Protein AF-G2XAQ5-F1 (afdb_monomer)

Organism: Verticillium dahliae (strain VdLs.17 / ATCC MYA-4575 / FGSC 10137) (NCBI:txid498257)

Secondary structure (DSSP, 8-state):
-----PPP------------SS--SSEEPTT--TTEEEEEE--TT--HHHHHHHHT--HHHHHHH-THHHHTSSS--PPTTEEEEEEETT---------------PPPPPP------------------------------------

Sequence (147 aa):
MRLLHLPLPSLLCVSLTKAYLVAPPGTPAPGATQRCSGWVQSSYALSCDIIVRVIGMTLPQFQEWNPATSMMGPGCNMINGLDYCIEVDFIQYTATMTTAQSTTSSPGTTTKASTTSTTTPGNGIATPTHGSKLQPLLLCK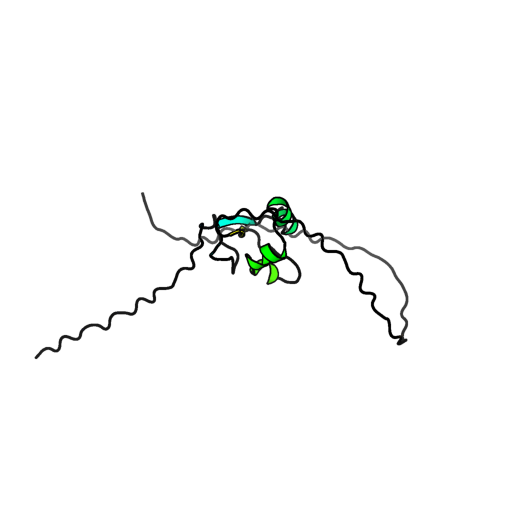GRRYLR

Foldseek 3Di:
DDDPPDPDPPPPPPDPDLAAPDDDPAAAAPPADSQFPDKDADDPVDDLVNLCVVLQHDSVVQCNRHVNLPPVDPDGHDDHGHIGGSDGPPDRDNDPPPPPDDDDDDDDDDDDDDDDDDDDDDDDDDDDDDDDDDDDDPDPDDDDDDD

Solvent-accessible surface area (backbone atoms only — not comparable to full-atom values): 10180 Å² total; per-residue (Å²): 135,85,81,82,77,76,76,75,80,76,80,73,80,78,74,80,74,88,62,45,75,38,80,61,98,61,50,62,38,61,70,41,45,48,55,20,49,35,73,46,71,37,41,98,89,60,47,63,70,55,49,26,63,76,65,29,50,52,67,69,60,43,38,67,30,22,44,47,24,52,71,81,46,91,67,75,48,85,59,73,66,25,26,39,44,77,28,46,80,80,51,86,59,78,55,78,83,74,78,78,77,83,78,86,78,80,80,86,84,82,90,81,86,89,84,91,83,89,81,91,82,91,83,88,83,82,87,82,84,79,84,78,72,88,74,83,82,84,76,82,84,77,89,80,91,89,132

Structure (mmCIF, N/CA/C/O backbone):
data_AF-G2XAQ5-F1
#
_entry.id   AF-G2XAQ5-F1
#
loop_
_atom_site.group_PDB
_atom_site.id
_atom_site.type_symbol
_atom_site.label_atom_id
_atom_site.label_alt_id
_atom_site.label_comp_id
_atom_site.label_asym_id
_atom_site.label_entity_id
_atom_site.label_seq_id
_atom_site.pdbx_PDB_ins_code
_atom_site.Cartn_x
_atom_site.Cartn_y
_atom_site.Cartn_z
_atom_site.occupancy
_atom_site.B_iso_or_equiv
_atom_site.auth_seq_id
_atom_site.auth_comp_id
_atom_site.auth_asym_id
_atom_site.auth_atom_id
_atom_site.pdbx_PDB_model_num
ATOM 1 N N . MET A 1 1 ? 31.305 -40.918 41.814 1.00 41.88 1 MET A N 1
ATOM 2 C CA . MET A 1 1 ? 30.183 -40.020 41.466 1.00 41.88 1 MET A CA 1
ATOM 3 C C . MET A 1 1 ? 30.409 -39.447 40.073 1.00 41.88 1 MET A C 1
ATOM 5 O O . MET A 1 1 ? 31.313 -38.641 39.909 1.00 41.88 1 MET A O 1
ATOM 9 N N . ARG A 1 2 ? 29.656 -39.892 39.058 1.00 49.59 2 ARG A N 1
ATOM 10 C CA . ARG A 1 2 ? 29.621 -39.219 37.749 1.00 49.59 2 ARG A CA 1
ATOM 11 C C . ARG A 1 2 ? 28.598 -38.091 37.843 1.00 49.59 2 ARG A C 1
ATOM 13 O O . ARG A 1 2 ? 27.417 -38.362 38.027 1.00 49.59 2 ARG A O 1
ATOM 20 N N . LEU A 1 3 ? 29.067 -36.850 37.774 1.00 49.31 3 LEU A N 1
ATOM 21 C CA . LEU A 1 3 ? 28.217 -35.669 37.668 1.00 49.31 3 LEU A CA 1
ATOM 22 C C . LEU A 1 3 ? 27.522 -35.707 36.301 1.00 49.31 3 LEU A C 1
ATOM 24 O O . LEU A 1 3 ? 28.172 -35.609 35.262 1.00 49.31 3 LEU A O 1
ATOM 28 N N . LEU A 1 4 ? 26.205 -35.906 36.309 1.00 52.56 4 LEU A N 1
ATOM 29 C CA . LEU A 1 4 ? 25.349 -35.706 35.144 1.00 52.56 4 LEU A CA 1
ATOM 30 C C . LEU A 1 4 ? 25.344 -34.204 34.830 1.00 52.56 4 LEU A C 1
ATOM 32 O O . LEU A 1 4 ? 24.651 -33.431 35.484 1.00 52.56 4 LEU A O 1
ATOM 36 N N . HIS A 1 5 ? 26.146 -33.784 33.852 1.00 55.47 5 HIS A N 1
ATOM 37 C CA . HIS A 1 5 ? 26.016 -32.459 33.254 1.00 55.47 5 HIS A CA 1
ATOM 38 C C . HIS A 1 5 ? 24.716 -32.431 32.441 1.00 55.47 5 HIS A C 1
ATOM 40 O O . HIS A 1 5 ? 24.639 -33.045 31.377 1.00 55.47 5 HIS A O 1
ATOM 46 N N . LEU A 1 6 ? 23.690 -31.738 32.945 1.00 55.44 6 LEU A N 1
ATOM 47 C CA . LEU A 1 6 ? 22.544 -31.357 32.121 1.00 55.44 6 LEU A CA 1
ATOM 48 C C . LEU A 1 6 ? 23.050 -30.405 31.022 1.00 55.44 6 LEU A C 1
ATOM 50 O O . LEU A 1 6 ? 23.698 -29.407 31.355 1.00 55.44 6 LEU A O 1
ATOM 54 N N . PRO A 1 7 ? 22.785 -30.671 29.731 1.00 60.00 7 PRO A N 1
ATOM 55 C CA . PRO A 1 7 ? 23.090 -29.704 28.690 1.00 60.00 7 PRO A CA 1
ATOM 56 C C . PRO A 1 7 ? 22.200 -28.477 28.910 1.00 60.00 7 PRO A C 1
ATOM 58 O O . PRO A 1 7 ? 20.987 -28.613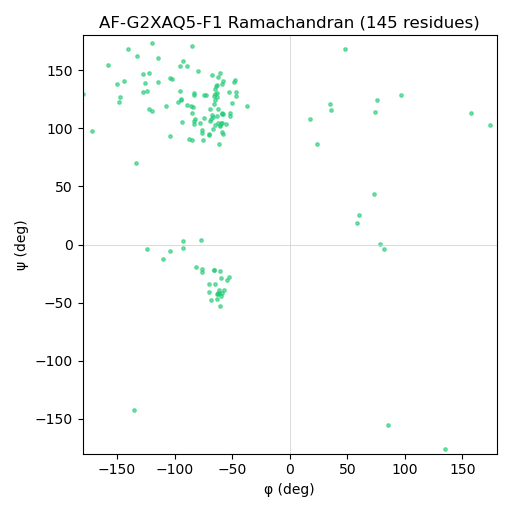 29.079 1.00 60.00 7 PRO A O 1
ATOM 61 N N . LEU A 1 8 ? 22.807 -27.283 28.932 1.00 62.06 8 LEU A N 1
ATOM 62 C CA . LEU A 1 8 ? 22.076 -26.016 28.901 1.00 62.06 8 LEU A CA 1
ATOM 63 C C . LEU A 1 8 ? 21.021 -26.113 27.786 1.00 62.06 8 LEU A C 1
ATOM 65 O O . LEU A 1 8 ? 21.398 -26.473 26.664 1.00 62.06 8 LEU A O 1
ATOM 69 N N . PRO A 1 9 ? 19.731 -25.827 28.051 1.00 60.59 9 PRO A N 1
ATOM 70 C CA . PRO A 1 9 ? 18.732 -25.830 26.999 1.00 60.59 9 PRO A CA 1
ATOM 71 C C . PRO A 1 9 ? 19.190 -24.804 25.972 1.00 60.59 9 PRO A C 1
ATOM 73 O O . PRO A 1 9 ? 19.308 -23.616 26.274 1.00 60.59 9 PRO A O 1
ATOM 76 N N . SER A 1 10 ? 19.546 -25.287 24.783 1.00 66.50 10 SER A N 1
ATOM 77 C CA . SER A 1 10 ? 19.878 -24.434 23.656 1.00 66.50 10 SER A CA 1
ATOM 78 C C . SER A 1 10 ? 18.724 -23.456 23.498 1.00 66.50 10 SER A C 1
ATOM 80 O O . SER A 1 10 ? 17.601 -23.880 23.223 1.00 66.50 10 SER A O 1
ATOM 82 N N . LEU A 1 11 ? 18.984 -22.168 23.746 1.00 64.44 11 LEU A N 1
ATOM 83 C CA . LEU A 1 11 ? 18.049 -21.100 23.427 1.00 64.44 11 LEU A CA 1
ATOM 84 C C . LEU A 1 11 ? 17.795 -21.193 21.921 1.00 64.44 11 LEU A C 1
ATOM 86 O O . LEU A 1 11 ? 18.570 -20.692 21.108 1.00 64.44 11 LEU A O 1
ATOM 90 N N . LEU A 1 12 ? 16.720 -21.881 21.543 1.00 64.12 12 LEU A N 1
ATOM 91 C CA . LEU A 1 12 ? 16.090 -21.696 20.253 1.00 64.12 12 LEU A CA 1
ATOM 92 C C . LEU A 1 12 ? 15.664 -20.229 20.241 1.00 64.12 12 LEU A C 1
ATOM 94 O O . LEU A 1 12 ? 14.700 -19.857 20.907 1.00 64.12 12 LEU A O 1
ATOM 98 N N . CYS A 1 13 ? 16.423 -19.381 19.547 1.00 61.72 13 CYS A N 1
ATOM 99 C CA . CYS A 1 13 ? 15.961 -18.050 19.182 1.00 61.72 13 CYS A CA 1
ATOM 100 C C . CYS A 1 13 ? 14.692 -18.239 18.354 1.00 61.72 13 CYS A C 1
ATOM 102 O O . CYS A 1 13 ? 14.752 -18.526 17.158 1.00 61.72 13 CYS A O 1
ATOM 104 N N . VAL A 1 14 ? 13.536 -18.133 19.003 1.00 61.50 14 VAL A N 1
ATOM 105 C CA . VAL A 1 14 ? 12.256 -18.070 18.312 1.00 61.50 14 VAL A CA 1
ATOM 106 C C . VAL A 1 14 ? 12.219 -16.707 17.634 1.00 61.50 14 VAL A C 1
ATOM 108 O O . VAL A 1 14 ? 11.882 -15.698 18.249 1.00 61.50 14 VAL A O 1
ATOM 111 N N . SER A 1 15 ? 12.631 -16.656 16.369 1.00 64.50 15 SER A N 1
ATOM 112 C CA . SER A 1 15 ? 12.393 -15.492 15.523 1.00 64.50 15 SER A CA 1
ATOM 113 C C . SER A 1 15 ? 10.883 -15.344 15.374 1.00 64.50 15 SER A C 1
ATOM 115 O O . SER A 1 15 ? 10.252 -16.191 14.743 1.00 64.50 15 SER A O 1
ATOM 117 N N . LEU A 1 16 ? 10.290 -14.301 15.966 1.00 64.69 16 LEU A N 1
ATOM 118 C CA . LEU A 1 16 ? 8.898 -13.952 15.687 1.00 64.69 16 LEU A CA 1
ATOM 119 C C . LEU A 1 16 ? 8.791 -13.649 14.192 1.00 64.69 16 LEU A C 1
ATOM 121 O O . LEU A 1 16 ? 9.241 -12.605 13.716 1.00 64.69 16 LEU A O 1
ATOM 125 N N . THR A 1 17 ? 8.218 -14.577 13.436 1.00 63.97 17 THR A N 1
ATOM 126 C CA . THR A 1 17 ? 7.860 -14.321 12.051 1.00 63.97 17 THR A CA 1
ATOM 127 C C . THR A 1 17 ? 6.708 -13.320 12.056 1.00 63.97 17 THR A C 1
ATOM 129 O O . THR A 1 17 ? 5.630 -13.575 12.589 1.00 63.97 17 THR A O 1
ATOM 132 N N . LYS A 1 18 ? 6.955 -12.133 11.497 1.00 73.94 18 LYS A N 1
ATOM 133 C CA . LYS A 1 18 ? 5.926 -11.123 11.242 1.00 73.94 18 LYS A CA 1
ATOM 134 C C . LYS A 1 18 ? 4.860 -11.750 10.338 1.00 73.94 18 LYS A C 1
ATOM 136 O O . LYS A 1 18 ? 5.151 -12.058 9.186 1.00 73.94 18 LYS A O 1
ATOM 141 N N . ALA A 1 19 ? 3.659 -11.953 10.871 1.00 85.56 19 ALA A N 1
ATOM 142 C CA . ALA A 1 19 ? 2.523 -12.478 10.127 1.00 85.56 19 ALA A CA 1
ATOM 143 C C . ALA A 1 19 ? 1.542 -11.351 9.794 1.00 85.56 19 ALA A C 1
ATOM 145 O O . ALA A 1 19 ? 1.347 -10.427 10.584 1.00 85.56 19 ALA A O 1
ATOM 146 N N . TYR A 1 20 ? 0.954 -11.440 8.609 1.00 94.94 20 TYR A N 1
ATOM 147 C CA . TYR A 1 20 ? -0.160 -10.602 8.182 1.00 94.94 20 TYR A CA 1
ATOM 148 C C . TYR A 1 20 ? -1.480 -11.305 8.514 1.00 94.94 20 TYR A C 1
ATOM 150 O O . TYR A 1 20 ? -1.486 -12.531 8.642 1.00 94.94 20 TYR A O 1
ATOM 158 N N . LEU A 1 21 ? -2.594 -10.571 8.630 1.00 95.25 21 LEU A N 1
ATOM 159 C CA . LEU A 1 21 ? -3.913 -11.208 8.800 1.00 95.25 21 LEU A CA 1
ATOM 160 C C . LEU A 1 21 ? -4.266 -12.089 7.605 1.00 95.25 21 LEU A C 1
ATOM 162 O O . LEU A 1 21 ? -4.815 -13.174 7.776 1.00 95.25 21 LEU A O 1
ATOM 166 N N . VAL A 1 22 ? -3.916 -11.622 6.407 1.00 95.75 22 VAL A N 1
ATOM 167 C CA . VAL A 1 22 ? -3.984 -12.389 5.166 1.00 95.75 22 VAL A CA 1
ATOM 168 C C . VAL A 1 22 ? -2.605 -12.385 4.526 1.00 95.75 22 VAL A C 1
ATOM 170 O O . VAL A 1 22 ? -1.973 -11.335 4.403 1.00 95.75 22 VAL A O 1
ATOM 173 N N . ALA A 1 23 ? -2.125 -13.559 4.117 1.00 96.00 23 ALA A N 1
ATOM 174 C CA . ALA A 1 23 ? -0.835 -13.675 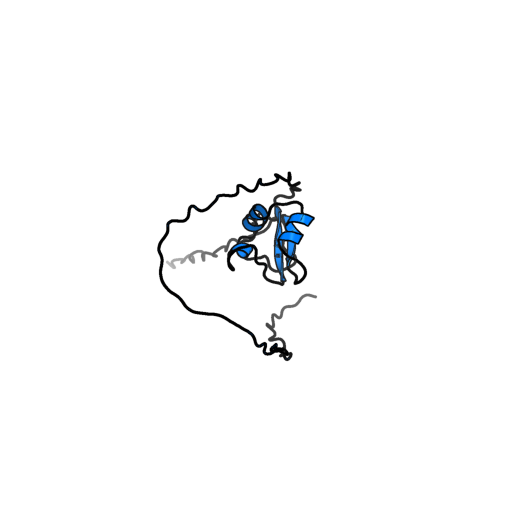3.452 1.00 96.00 23 ALA A CA 1
ATOM 175 C C . ALA A 1 23 ? -0.857 -12.952 2.088 1.00 96.00 23 ALA A C 1
ATOM 177 O O . ALA A 1 23 ? -1.805 -13.152 1.323 1.00 96.00 23 ALA A O 1
ATOM 178 N N . PRO A 1 24 ? 0.164 -12.137 1.765 1.00 96.38 24 PRO A N 1
ATOM 179 C CA . PRO A 1 24 ? 0.292 -11.546 0.437 1.00 96.38 24 PRO A CA 1
ATOM 180 C C . PRO A 1 24 ? 0.467 -12.648 -0.625 1.00 96.38 24 PRO A C 1
ATOM 182 O O . PRO A 1 24 ? 1.128 -13.654 -0.344 1.00 96.38 24 PRO A O 1
ATOM 185 N N . PRO A 1 25 ? -0.091 -12.487 -1.840 1.00 96.06 25 PRO A N 1
ATOM 186 C CA . PRO A 1 25 ? 0.126 -13.431 -2.942 1.00 96.06 25 PRO A CA 1
ATOM 187 C C . PRO A 1 25 ? 1.602 -13.573 -3.353 1.00 96.06 25 PRO A C 1
ATOM 189 O O . PRO A 1 25 ? 2.016 -14.628 -3.835 1.00 96.06 25 PRO A O 1
ATOM 192 N N . GLY A 1 26 ? 2.390 -12.517 -3.169 1.00 95.56 26 GLY A N 1
ATOM 193 C CA . GLY A 1 26 ? 3.811 -12.418 -3.468 1.00 95.56 26 GLY A CA 1
ATOM 194 C C . GLY A 1 26 ? 4.600 -11.750 -2.336 1.00 95.56 26 GLY A C 1
ATOM 195 O O . GLY A 1 26 ? 4.394 -12.018 -1.151 1.00 95.56 26 GLY A O 1
ATOM 196 N N . THR A 1 27 ? 5.592 -10.932 -2.703 1.00 96.81 27 THR A N 1
ATOM 197 C CA . THR A 1 27 ? 6.479 -10.287 -1.721 1.00 96.81 27 THR A CA 1
ATOM 198 C C . THR A 1 27 ? 5.841 -8.993 -1.214 1.00 96.81 27 THR A C 1
ATOM 200 O O . THR A 1 27 ? 5.664 -8.074 -2.013 1.00 96.81 27 THR A O 1
ATOM 203 N N . PRO A 1 28 ? 5.560 -8.851 0.093 1.00 97.06 28 PRO A N 1
ATOM 204 C CA . PRO A 1 28 ? 5.005 -7.615 0.629 1.00 97.06 28 PRO A CA 1
ATOM 205 C C . PRO A 1 28 ? 6.020 -6.474 0.549 1.00 97.06 28 PRO A C 1
ATOM 207 O O . PRO A 1 28 ? 7.224 -6.671 0.750 1.00 97.06 28 PRO A O 1
ATOM 210 N N . ALA A 1 29 ? 5.526 -5.261 0.322 1.00 97.00 29 ALA A N 1
ATOM 211 C CA . ALA A 1 29 ? 6.330 -4.056 0.397 1.00 97.00 29 ALA A CA 1
ATOM 212 C C . ALA A 1 29 ? 6.977 -3.917 1.794 1.00 97.00 29 ALA A C 1
ATOM 214 O O . ALA A 1 29 ? 6.334 -4.207 2.813 1.00 97.00 29 ALA A O 1
ATOM 215 N N . PRO A 1 30 ? 8.241 -3.461 1.887 1.00 95.75 30 PRO A N 1
ATOM 216 C CA . PRO A 1 30 ? 8.893 -3.243 3.169 1.00 95.75 30 PRO A CA 1
ATOM 217 C C . PRO A 1 30 ? 8.057 -2.354 4.092 1.00 95.75 30 PRO A C 1
ATOM 219 O O . PRO A 1 30 ? 7.571 -1.292 3.711 1.00 95.75 30 PRO A O 1
ATOM 222 N N . GLY A 1 31 ? 7.878 -2.802 5.331 1.00 95.06 31 GLY A N 1
ATOM 223 C CA . GLY A 1 31 ? 7.107 -2.052 6.318 1.00 95.06 31 GLY A CA 1
ATOM 224 C C . GLY A 1 31 ? 5.589 -2.161 6.181 1.00 95.06 31 GLY A C 1
ATOM 225 O O . GLY A 1 31 ? 4.918 -1.593 7.037 1.00 95.06 31 GLY A O 1
ATOM 226 N N . ALA A 1 32 ? 5.046 -2.919 5.215 1.00 96.94 32 ALA A N 1
ATOM 227 C CA . ALA A 1 32 ? 3.605 -3.155 5.121 1.00 96.94 32 ALA A CA 1
ATOM 228 C C . ALA A 1 32 ? 3.012 -3.575 6.483 1.00 96.94 32 ALA A C 1
ATOM 230 O O . ALA A 1 32 ? 3.637 -4.318 7.265 1.00 96.94 32 ALA A O 1
ATOM 231 N N . THR A 1 33 ? 1.827 -3.053 6.796 1.00 96.69 33 THR A N 1
ATOM 232 C CA . THR A 1 33 ? 1.168 -3.274 8.091 1.00 96.69 33 THR A CA 1
ATOM 233 C C . THR A 1 33 ? 0.829 -4.749 8.322 1.00 96.69 33 THR A C 1
ATOM 235 O O . THR A 1 33 ? 0.323 -5.419 7.432 1.00 96.69 33 THR A O 1
ATOM 238 N N . GLN A 1 34 ? 1.063 -5.271 9.535 1.00 96.00 34 GLN A N 1
ATOM 239 C CA . GLN A 1 34 ? 0.678 -6.651 9.913 1.00 96.00 34 GLN A CA 1
ATOM 240 C C . GLN A 1 34 ? -0.835 -6.854 9.931 1.00 96.00 34 GLN A C 1
ATOM 242 O O . GLN A 1 34 ? -1.320 -7.975 9.818 1.00 96.00 34 GLN A O 1
ATOM 247 N N . ARG A 1 35 ? -1.589 -5.761 10.066 1.00 95.56 35 ARG A N 1
ATOM 248 C CA . ARG A 1 35 ? -3.050 -5.785 10.061 1.00 95.56 35 ARG A CA 1
ATOM 249 C C . ARG A 1 35 ? -3.640 -5.947 8.661 1.00 95.56 35 ARG A C 1
ATOM 251 O O . ARG A 1 35 ? -4.854 -5.904 8.519 1.00 95.56 35 ARG A O 1
ATOM 258 N N . CYS A 1 36 ? -2.803 -6.123 7.638 1.00 96.81 36 CYS A N 1
ATOM 259 C CA . CYS A 1 36 ? -3.272 -6.210 6.271 1.00 96.81 36 CYS A CA 1
ATOM 260 C C . CYS A 1 36 ? -4.141 -7.446 6.029 1.00 96.81 36 CYS A C 1
ATOM 262 O O . CYS A 1 36 ? -3.699 -8.576 6.267 1.00 96.81 36 CYS A O 1
ATOM 264 N N . SER A 1 37 ? -5.354 -7.212 5.536 1.00 96.12 37 SER A N 1
ATOM 265 C CA . SER A 1 37 ? -6.319 -8.227 5.115 1.00 96.12 37 SER A CA 1
ATOM 266 C C . SER A 1 37 ? -6.532 -8.260 3.597 1.00 96.12 37 SER A C 1
ATOM 268 O O . SER A 1 37 ? -7.061 -9.247 3.091 1.00 96.12 37 SER A O 1
ATOM 270 N N . GLY A 1 38 ? -6.063 -7.248 2.855 1.00 96.00 38 GLY A N 1
ATOM 271 C CA . GLY A 1 38 ? -6.214 -7.168 1.399 1.00 96.00 38 GLY A CA 1
ATOM 272 C C . GLY A 1 38 ? -5.003 -6.556 0.702 1.00 96.00 38 GLY A C 1
ATOM 273 O O . GLY A 1 38 ? -4.418 -5.583 1.179 1.00 96.00 38 GLY A O 1
ATOM 274 N N . TRP A 1 39 ? -4.642 -7.119 -0.452 1.00 97.50 39 TRP A N 1
ATOM 275 C CA . TRP A 1 39 ? -3.395 -6.825 -1.158 1.00 97.50 39 TRP A CA 1
ATOM 276 C C . TRP A 1 39 ? -3.628 -6.435 -2.613 1.00 97.50 39 TRP A C 1
ATOM 278 O O . TRP A 1 39 ? -4.502 -6.985 -3.283 1.00 97.50 39 TRP A O 1
ATOM 288 N N . VAL A 1 40 ? -2.777 -5.546 -3.120 1.00 97.38 40 VAL A N 1
ATOM 289 C CA . VAL A 1 40 ? -2.641 -5.261 -4.548 1.00 97.38 40 VAL A CA 1
ATOM 290 C C . VAL A 1 40 ? -1.180 -5.374 -4.966 1.00 97.38 40 VAL A C 1
ATOM 292 O O . VAL A 1 40 ? -0.300 -4.795 -4.329 1.00 97.38 40 VAL A O 1
ATOM 295 N N . GLN A 1 41 ? -0.917 -6.101 -6.050 1.00 97.62 41 GLN A N 1
ATOM 296 C CA . GLN A 1 41 ? 0.427 -6.196 -6.605 1.00 97.62 41 GLN A CA 1
ATOM 297 C C . GLN A 1 41 ? 0.712 -5.000 -7.514 1.00 97.62 41 GLN A C 1
ATOM 299 O O . GLN A 1 41 ? -0.047 -4.698 -8.439 1.00 97.62 41 GLN A O 1
ATOM 304 N N . SER A 1 42 ? 1.835 -4.330 -7.274 1.00 96.56 42 SER A N 1
ATOM 305 C CA . SER A 1 42 ? 2.303 -3.230 -8.112 1.00 96.56 42 SER A CA 1
ATOM 306 C C . SER A 1 42 ? 2.636 -3.696 -9.531 1.00 96.56 42 SER A C 1
ATOM 308 O O . SER A 1 42 ? 3.326 -4.702 -9.728 1.00 96.56 42 SER A O 1
ATOM 310 N N . SER A 1 43 ? 2.216 -2.912 -10.523 1.00 93.31 43 SER A N 1
ATOM 311 C CA . SER A 1 43 ? 2.576 -3.078 -11.933 1.00 93.31 43 SER A CA 1
ATOM 312 C C . SER A 1 43 ? 2.810 -1.714 -12.584 1.00 93.31 43 SER A C 1
ATOM 314 O O . SER A 1 43 ? 2.436 -0.685 -12.032 1.00 93.31 43 SER A O 1
ATOM 316 N N . TYR A 1 44 ? 3.382 -1.695 -13.790 1.00 89.81 44 TYR A N 1
ATOM 317 C CA . TYR A 1 44 ? 3.697 -0.449 -14.502 1.00 89.81 44 TYR A CA 1
ATOM 318 C C . TYR A 1 44 ? 2.469 0.434 -14.799 1.00 89.81 44 TYR A C 1
ATOM 320 O O . TYR A 1 44 ? 2.619 1.632 -15.021 1.00 89.81 44 TYR A O 1
ATOM 328 N N . ALA A 1 45 ? 1.271 -0.155 -14.843 1.00 90.69 45 ALA A N 1
ATOM 329 C CA . ALA A 1 45 ? 0.018 0.549 -15.105 1.00 90.69 45 ALA A CA 1
ATOM 330 C C . ALA A 1 45 ? -0.688 1.014 -13.818 1.00 90.69 45 ALA A C 1
ATOM 332 O O . ALA A 1 45 ? -1.738 1.652 -13.890 1.00 90.69 45 ALA A O 1
ATOM 333 N N . LEU A 1 46 ? -0.141 0.680 -12.646 1.00 93.25 46 LEU A N 1
ATOM 334 C CA . LEU A 1 46 ? -0.750 0.943 -11.351 1.00 93.25 46 LEU A CA 1
ATOM 335 C C . LEU A 1 46 ? 0.014 2.067 -10.642 1.00 93.25 46 LEU A C 1
ATOM 337 O O . LEU A 1 46 ? 1.201 1.941 -10.353 1.00 93.25 46 LEU A O 1
ATOM 341 N N . SER A 1 47 ? -0.672 3.167 -10.344 1.00 94.81 47 SER A N 1
ATOM 342 C CA . SER A 1 47 ? -0.133 4.266 -9.539 1.00 94.81 47 SER A CA 1
ATOM 343 C C . SER A 1 47 ? -0.889 4.381 -8.219 1.00 94.81 47 SER A C 1
ATOM 345 O O . SER A 1 47 ? -2.029 3.924 -8.109 1.00 94.81 47 SER A O 1
ATOM 347 N N . CYS A 1 48 ? -0.293 5.043 -7.224 1.00 95.06 48 CYS A N 1
ATOM 348 C CA . CYS A 1 48 ? -0.974 5.270 -5.951 1.00 95.06 48 CYS A CA 1
ATOM 349 C C . CYS A 1 48 ? -2.302 6.022 -6.127 1.00 95.06 48 CYS A C 1
ATOM 351 O O . CYS A 1 48 ? -3.275 5.669 -5.477 1.00 95.06 48 CYS A O 1
ATOM 353 N N . ASP A 1 49 ? -2.371 7.011 -7.030 1.00 94.62 49 ASP A N 1
ATOM 354 C CA . ASP A 1 49 ? -3.611 7.756 -7.313 1.00 94.62 49 ASP A CA 1
ATOM 355 C C . ASP A 1 49 ? -4.719 6.834 -7.850 1.00 94.62 49 ASP A C 1
ATOM 357 O O . ASP A 1 49 ? -5.862 6.913 -7.401 1.00 94.62 49 ASP A O 1
ATOM 361 N N . ILE A 1 50 ? -4.374 5.898 -8.741 1.00 95.50 50 ILE A N 1
ATOM 362 C CA . ILE A 1 50 ? -5.330 4.912 -9.258 1.00 95.50 50 ILE A CA 1
ATOM 363 C C . ILE A 1 50 ? -5.829 4.011 -8.124 1.00 95.50 50 ILE A C 1
ATOM 365 O O . ILE A 1 50 ? -7.036 3.818 -7.988 1.00 95.50 50 ILE A O 1
ATOM 369 N N . ILE A 1 51 ? -4.923 3.493 -7.290 1.00 95.12 51 ILE A N 1
ATOM 370 C CA . ILE A 1 51 ? -5.279 2.594 -6.182 1.00 95.12 51 ILE A CA 1
ATOM 371 C C . ILE A 1 51 ? -6.213 3.300 -5.209 1.00 95.12 51 ILE A C 1
ATOM 373 O O . ILE A 1 51 ? -7.298 2.797 -4.934 1.00 95.12 51 ILE A O 1
ATOM 377 N N . VAL A 1 52 ? -5.835 4.481 -4.719 1.00 94.38 52 VAL A N 1
ATOM 378 C CA . VAL A 1 52 ? -6.623 5.164 -3.687 1.00 94.38 52 VAL A CA 1
ATOM 379 C C . VAL A 1 52 ? -8.006 5.568 -4.198 1.00 94.38 52 VAL A C 1
ATOM 381 O O . VAL A 1 52 ? -8.975 5.473 -3.449 1.00 94.38 52 VAL A O 1
ATOM 384 N N . ARG A 1 53 ? -8.134 5.923 -5.486 1.00 93.81 53 ARG A N 1
ATOM 385 C CA . ARG A 1 53 ? -9.436 6.196 -6.117 1.00 93.81 53 ARG A CA 1
ATOM 386 C C . ARG A 1 53 ? -10.299 4.949 -6.252 1.00 93.81 53 ARG A C 1
ATOM 388 O O . ARG A 1 53 ? -11.479 5.013 -5.928 1.00 93.81 53 ARG A O 1
ATOM 395 N N . VAL A 1 54 ? -9.735 3.848 -6.750 1.00 92.50 54 VAL A N 1
ATOM 396 C CA . VAL A 1 54 ? -10.488 2.607 -7.004 1.00 92.50 54 VAL A CA 1
ATOM 397 C C . VAL A 1 54 ? -10.905 1.938 -5.698 1.00 92.50 54 VAL A C 1
ATOM 399 O O . VAL A 1 54 ? -12.031 1.464 -5.592 1.00 92.50 54 VAL A O 1
ATOM 402 N N . ILE A 1 55 ? -10.017 1.927 -4.703 1.00 91.38 55 ILE A N 1
ATOM 403 C CA . ILE A 1 55 ? -10.287 1.358 -3.378 1.00 91.38 55 ILE A CA 1
ATOM 404 C C . ILE A 1 55 ? -11.166 2.291 -2.535 1.00 91.38 55 ILE A C 1
ATOM 406 O O . ILE A 1 55 ? -11.861 1.833 -1.636 1.00 91.38 55 ILE A O 1
ATOM 410 N N . GLY A 1 56 ? -11.173 3.595 -2.828 1.00 90.88 56 GLY A N 1
ATOM 411 C CA . GLY A 1 56 ? -11.906 4.576 -2.034 1.00 90.88 56 GLY A CA 1
ATOM 412 C C . GLY A 1 56 ? -11.232 4.847 -0.691 1.00 90.88 56 GLY A C 1
ATOM 413 O O . GLY A 1 56 ? -11.907 4.929 0.328 1.00 90.88 56 GLY A O 1
ATOM 414 N N . MET A 1 57 ? -9.905 4.994 -0.687 1.0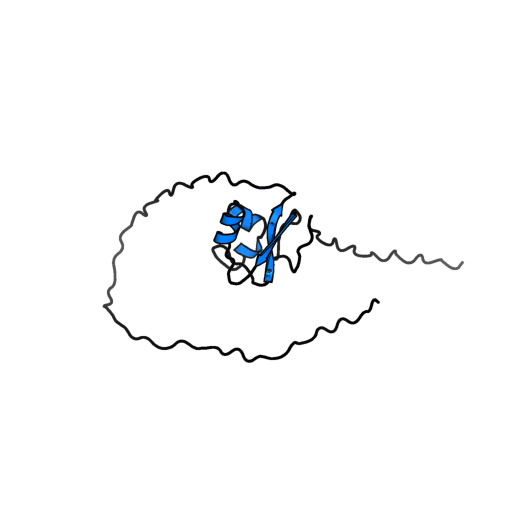0 91.31 57 MET A N 1
ATOM 415 C CA . MET A 1 57 ? -9.109 5.355 0.492 1.00 91.31 57 MET A CA 1
ATOM 416 C C . MET A 1 57 ? -8.348 6.668 0.262 1.00 91.31 57 MET A C 1
ATOM 418 O O . MET A 1 57 ? -8.348 7.217 -0.838 1.00 91.31 57 MET A O 1
ATOM 422 N N . THR A 1 58 ? -7.685 7.197 1.291 1.00 94.00 58 THR A N 1
ATOM 423 C CA . THR A 1 58 ? -6.855 8.406 1.143 1.00 94.00 58 THR A CA 1
ATOM 424 C C . THR A 1 58 ? -5.384 8.057 0.899 1.00 94.00 58 THR A C 1
ATOM 426 O O . THR A 1 58 ? -4.903 7.009 1.331 1.00 94.00 58 THR A O 1
ATOM 429 N N . LEU A 1 59 ? -4.636 8.946 0.234 1.00 94.44 59 LEU A N 1
ATOM 430 C CA . LEU A 1 59 ? -3.195 8.753 0.031 1.00 94.44 59 LEU A CA 1
ATOM 431 C C . LEU A 1 59 ? -2.403 8.649 1.349 1.00 94.44 59 LEU A C 1
ATOM 433 O O . LEU A 1 59 ? -1.593 7.729 1.449 1.00 94.44 59 LEU A O 1
ATOM 437 N N . PRO A 1 60 ? -2.645 9.493 2.375 1.00 94.94 60 PRO A N 1
ATOM 438 C CA . PRO A 1 60 ? -1.972 9.348 3.665 1.00 94.94 60 PRO A CA 1
ATOM 439 C C . PRO A 1 60 ? -2.225 7.988 4.319 1.00 94.94 60 PRO A C 1
ATOM 441 O O . PRO A 1 60 ? -1.286 7.364 4.797 1.00 94.94 60 PRO A O 1
ATOM 444 N N . GLN A 1 61 ? -3.462 7.488 4.268 1.00 95.06 61 GLN A N 1
ATOM 445 C CA . GLN A 1 61 ? -3.811 6.161 4.784 1.00 95.06 61 GLN A CA 1
ATOM 446 C C . GLN A 1 61 ? -3.077 5.047 4.023 1.00 95.06 61 GLN A C 1
ATOM 448 O O . GLN A 1 61 ? -2.546 4.119 4.629 1.00 95.06 61 GLN A O 1
ATOM 453 N N . PHE A 1 62 ? -2.988 5.151 2.693 1.00 96.19 62 PHE A N 1
ATOM 454 C CA . PHE A 1 62 ? -2.240 4.184 1.888 1.00 96.19 62 PHE A CA 1
ATOM 455 C C . PHE A 1 62 ? -0.746 4.177 2.236 1.00 96.19 62 PHE A C 1
ATOM 457 O O . PHE A 1 62 ? -0.150 3.107 2.356 1.00 96.19 62 PHE A O 1
ATOM 464 N N . GLN A 1 63 ? -0.148 5.353 2.443 1.00 96.12 63 GLN A N 1
ATOM 465 C CA . GLN A 1 63 ? 1.255 5.493 2.846 1.00 96.12 63 GLN A CA 1
ATOM 466 C C . GLN A 1 63 ? 1.500 5.024 4.287 1.00 96.12 63 GLN A C 1
ATOM 468 O O . GLN A 1 63 ? 2.551 4.453 4.570 1.00 96.12 63 GLN A O 1
ATOM 473 N N . GLU A 1 64 ? 0.538 5.220 5.189 1.00 95.94 64 GLU A N 1
ATOM 474 C CA . GLU A 1 64 ? 0.595 4.712 6.563 1.00 95.94 64 GLU A CA 1
ATOM 475 C C . GLU A 1 64 ? 0.638 3.181 6.584 1.00 95.94 64 GLU A C 1
ATOM 477 O O . GLU A 1 64 ? 1.440 2.578 7.298 1.00 95.94 64 GLU A O 1
ATOM 482 N N . TRP A 1 65 ? -0.176 2.534 5.750 1.00 96.94 65 TRP A N 1
ATOM 483 C CA . TRP A 1 65 ? -0.193 1.075 5.646 1.00 96.94 65 TRP A CA 1
ATOM 484 C C . TRP A 1 65 ? 0.989 0.516 4.858 1.00 96.94 65 TRP A C 1
ATOM 486 O O . TRP A 1 65 ? 1.332 -0.658 5.032 1.00 96.94 65 TRP A O 1
ATOM 496 N N . ASN A 1 66 ? 1.625 1.348 4.028 1.00 97.19 66 ASN A N 1
ATOM 497 C CA . ASN A 1 66 ? 2.736 0.980 3.157 1.00 97.19 66 ASN A CA 1
ATOM 498 C C . ASN A 1 66 ? 3.896 1.989 3.224 1.00 97.19 66 ASN A C 1
ATOM 500 O O . ASN A 1 66 ? 4.179 2.664 2.234 1.00 97.19 66 ASN A O 1
ATOM 504 N N . PRO A 1 67 ? 4.648 2.061 4.336 1.00 96.19 67 PRO A N 1
ATOM 505 C CA . PRO A 1 67 ? 5.686 3.077 4.533 1.00 96.19 67 PRO A CA 1
ATOM 506 C C . PRO A 1 67 ? 6.742 3.140 3.419 1.00 96.19 67 PRO A C 1
ATOM 508 O O . PRO A 1 67 ? 7.246 4.221 3.111 1.00 96.19 67 PRO A O 1
ATOM 511 N N . ALA A 1 68 ? 7.043 2.007 2.765 1.00 95.75 68 ALA A N 1
ATOM 512 C CA . ALA A 1 68 ? 7.953 1.948 1.619 1.00 95.75 68 ALA A CA 1
ATOM 513 C C . ALA A 1 68 ? 7.605 2.941 0.500 1.00 95.75 68 ALA A C 1
ATOM 515 O O . ALA A 1 68 ? 8.515 3.396 -0.194 1.00 95.75 68 ALA A O 1
ATOM 516 N N . THR A 1 69 ? 6.332 3.324 0.336 1.00 95.81 69 THR A N 1
ATOM 517 C CA . THR A 1 69 ? 5.936 4.274 -0.713 1.00 95.81 69 THR A CA 1
ATOM 518 C C . THR A 1 69 ? 6.506 5.672 -0.529 1.00 95.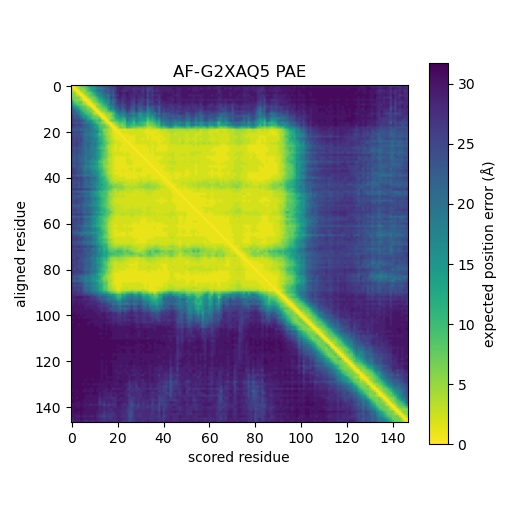81 69 THR A C 1
ATOM 520 O O . THR A 1 69 ? 6.613 6.424 -1.496 1.00 95.81 69 THR A O 1
ATOM 523 N N . SER A 1 70 ? 6.880 6.016 0.701 1.00 94.06 70 SER A N 1
ATOM 524 C CA . SER A 1 70 ? 7.402 7.334 1.069 1.00 94.06 70 SER A CA 1
ATOM 525 C C . SER A 1 70 ? 8.921 7.326 1.270 1.00 94.06 70 SER A C 1
ATOM 527 O O . SER A 1 70 ? 9.525 8.374 1.469 1.00 94.06 70 SER A O 1
ATOM 529 N N . MET A 1 71 ? 9.565 6.153 1.217 1.00 90.12 71 MET A N 1
ATOM 530 C CA . MET A 1 71 ? 11.008 6.025 1.468 1.00 90.12 71 MET A CA 1
ATOM 531 C C . MET A 1 71 ? 11.879 6.385 0.258 1.00 90.12 71 MET A C 1
ATOM 533 O O . MET A 1 71 ? 13.062 6.663 0.423 1.00 90.12 71 MET A O 1
ATOM 537 N N . MET A 1 72 ? 11.312 6.381 -0.950 1.00 84.88 72 MET A N 1
ATOM 538 C CA . MET A 1 72 ? 12.057 6.573 -2.203 1.00 84.88 72 MET A CA 1
ATOM 539 C C . MET A 1 72 ? 12.119 8.035 -2.674 1.00 84.88 72 MET A C 1
ATOM 541 O O . MET A 1 72 ? 12.652 8.311 -3.746 1.00 84.88 72 MET A O 1
ATOM 545 N N . GLY A 1 73 ? 11.573 8.973 -1.898 1.00 84.06 73 GLY A N 1
ATOM 546 C CA . GLY A 1 73 ? 11.523 10.391 -2.244 1.00 84.06 73 GLY A CA 1
ATOM 547 C C . GLY A 1 73 ? 10.155 11.014 -1.969 1.00 84.06 73 GLY A C 1
ATOM 548 O O . GLY A 1 73 ? 9.271 10.349 -1.425 1.00 84.06 73 GLY A O 1
ATOM 549 N N . PRO A 1 74 ? 9.968 12.296 -2.331 1.00 84.50 74 PRO A N 1
ATOM 550 C CA . PRO A 1 74 ? 8.685 12.962 -2.170 1.00 84.50 74 PRO A CA 1
ATOM 551 C C . PRO A 1 74 ? 7.595 12.257 -2.988 1.00 84.50 74 PRO A C 1
ATOM 553 O O . PRO A 1 74 ? 7.844 11.724 -4.070 1.00 84.50 74 PRO A O 1
ATOM 556 N N . GLY A 1 75 ? 6.368 12.287 -2.471 1.00 87.19 75 GLY A N 1
ATOM 557 C CA . GLY A 1 75 ? 5.214 11.656 -3.108 1.00 87.19 75 GLY A CA 1
ATOM 558 C C . GLY A 1 75 ? 5.061 10.174 -2.762 1.00 87.19 75 GLY A C 1
ATOM 559 O O . GLY A 1 75 ? 5.481 9.721 -1.699 1.00 87.19 75 GLY A O 1
ATOM 560 N N . CYS A 1 76 ? 4.390 9.433 -3.645 1.00 93.50 76 CYS A N 1
ATOM 561 C CA . CYS A 1 76 ? 4.089 8.017 -3.462 1.00 93.50 76 CYS A CA 1
ATOM 562 C C . CYS A 1 76 ? 4.719 7.193 -4.584 1.00 93.50 76 CYS A C 1
ATOM 564 O O . CYS A 1 76 ? 4.356 7.340 -5.750 1.00 93.50 76 CYS A O 1
ATOM 566 N N . ASN A 1 77 ? 5.676 6.345 -4.213 1.00 94.38 77 ASN A N 1
ATOM 567 C CA . ASN A 1 77 ? 6.549 5.620 -5.128 1.00 94.38 77 ASN A CA 1
ATOM 568 C C . ASN A 1 77 ? 6.419 4.111 -4.897 1.00 94.38 77 ASN A C 1
ATOM 570 O O . ASN A 1 77 ? 6.768 3.609 -3.831 1.00 94.38 77 ASN A O 1
ATOM 574 N N . MET A 1 78 ? 5.934 3.371 -5.891 1.00 95.31 78 MET A N 1
ATOM 575 C CA . MET A 1 78 ? 5.761 1.920 -5.785 1.00 95.31 78 MET A CA 1
ATOM 576 C C . MET A 1 78 ? 6.879 1.169 -6.511 1.00 95.31 78 MET A C 1
ATOM 578 O O . MET A 1 78 ? 7.338 1.575 -7.576 1.00 95.31 78 MET A O 1
ATOM 582 N N . ILE A 1 79 ? 7.306 0.050 -5.933 1.00 94.44 79 ILE A N 1
ATOM 583 C CA . ILE A 1 79 ? 8.294 -0.865 -6.499 1.00 94.44 79 ILE A CA 1
ATOM 584 C C . ILE A 1 79 ? 7.523 -1.954 -7.239 1.00 94.44 79 ILE A C 1
ATOM 586 O O . ILE A 1 79 ? 6.640 -2.597 -6.668 1.00 94.44 79 ILE A O 1
ATOM 590 N N . ASN A 1 80 ? 7.842 -2.155 -8.515 1.00 94.88 80 ASN A N 1
ATOM 591 C CA . ASN A 1 80 ? 7.164 -3.147 -9.346 1.00 94.88 80 ASN A CA 1
ATOM 592 C C . ASN A 1 80 ? 7.296 -4.559 -8.763 1.00 94.88 80 ASN A C 1
ATOM 594 O O . ASN A 1 80 ? 8.375 -4.965 -8.331 1.00 94.88 80 ASN A O 1
ATOM 598 N N . GLY A 1 81 ? 6.197 -5.313 -8.801 1.00 94.94 81 GLY A N 1
ATOM 599 C CA . GLY A 1 81 ? 6.157 -6.706 -8.364 1.00 94.94 81 GLY A CA 1
ATOM 600 C C . GLY A 1 81 ? 6.016 -6.920 -6.855 1.00 94.94 81 GLY A C 1
ATOM 601 O O . GLY A 1 81 ? 5.876 -8.074 -6.454 1.00 94.94 81 GLY A O 1
ATOM 602 N N . LEU A 1 82 ? 6.018 -5.859 -6.039 1.00 97.38 82 LEU A N 1
ATOM 603 C CA . LEU A 1 82 ? 5.706 -5.952 -4.610 1.00 97.38 82 LEU A CA 1
ATOM 604 C C . LEU A 1 82 ? 4.209 -5.788 -4.344 1.00 97.38 82 LEU A C 1
ATOM 606 O O . LEU A 1 82 ? 3.512 -5.095 -5.089 1.00 97.38 82 LEU A O 1
ATOM 610 N N . ASP A 1 83 ? 3.755 -6.379 -3.245 1.00 98.12 83 ASP A N 1
ATOM 611 C CA . ASP A 1 83 ? 2.379 -6.289 -2.775 1.00 98.12 83 ASP A CA 1
ATOM 612 C C . ASP A 1 83 ? 2.208 -5.180 -1.743 1.00 98.12 83 ASP A C 1
ATOM 614 O O . ASP A 1 83 ? 2.956 -5.076 -0.767 1.00 98.12 83 ASP A O 1
ATOM 618 N N . TYR A 1 84 ? 1.178 -4.373 -1.953 1.00 98.00 84 TYR A N 1
ATOM 619 C CA . TYR A 1 84 ? 0.818 -3.238 -1.121 1.00 98.00 84 TYR A CA 1
ATOM 620 C C . TYR A 1 84 ? -0.524 -3.494 -0.451 1.00 98.00 84 TYR A C 1
ATOM 622 O O . TYR A 1 84 ? -1.450 -4.033 -1.058 1.00 98.00 84 TYR A O 1
ATOM 630 N N . CYS A 1 85 ? -0.621 -3.102 0.810 1.00 97.88 85 CYS A N 1
ATOM 631 C CA . CYS A 1 85 ? -1.820 -3.245 1.600 1.00 97.88 85 CYS A CA 1
ATOM 632 C C . CYS A 1 85 ? -2.886 -2.228 1.188 1.00 97.88 85 CYS A C 1
ATOM 634 O O . CYS A 1 85 ? -2.607 -1.027 1.143 1.00 97.88 85 CYS A O 1
ATOM 636 N N . ILE A 1 86 ? -4.100 -2.704 0.930 1.00 96.50 86 ILE A N 1
ATOM 637 C CA . ILE A 1 86 ? -5.263 -1.884 0.549 1.00 96.50 86 ILE A CA 1
ATOM 638 C C . ILE A 1 86 ? -6.460 -2.082 1.480 1.00 96.50 86 ILE A C 1
ATOM 640 O O . ILE A 1 86 ? -7.467 -1.397 1.338 1.00 96.50 86 ILE A O 1
ATOM 644 N N . GLU A 1 87 ? -6.353 -2.996 2.440 1.00 95.75 87 GLU A N 1
ATOM 645 C CA . GLU A 1 87 ? -7.395 -3.266 3.422 1.00 95.75 87 GLU A CA 1
ATOM 646 C C . GLU A 1 87 ? -6.752 -3.741 4.724 1.00 95.75 87 GLU A C 1
ATOM 648 O O . GLU A 1 87 ? -5.824 -4.555 4.702 1.00 95.75 87 GLU A O 1
ATOM 653 N N . VAL A 1 88 ? -7.253 -3.247 5.854 1.00 95.19 88 VAL A N 1
ATOM 654 C CA . VAL A 1 88 ? -6.857 -3.704 7.186 1.00 95.19 88 VAL A CA 1
ATOM 655 C C . VAL A 1 88 ? -8.078 -4.190 7.948 1.00 95.19 88 VAL A C 1
ATOM 657 O O . VAL A 1 88 ? -9.178 -3.664 7.782 1.00 95.19 88 VAL A O 1
ATOM 660 N N . ASP A 1 89 ? -7.875 -5.190 8.801 1.00 94.25 89 ASP A N 1
ATOM 661 C CA . ASP A 1 89 ? -8.886 -5.673 9.751 1.00 94.25 89 ASP A CA 1
ATOM 662 C C . ASP A 1 89 ? -10.208 -6.156 9.136 1.00 94.25 89 ASP A C 1
ATOM 664 O O . ASP A 1 89 ? -11.196 -6.295 9.855 1.00 94.25 89 ASP A O 1
ATOM 668 N N . PHE A 1 90 ? -10.224 -6.464 7.834 1.00 91.44 90 PHE A N 1
ATOM 669 C CA . PHE A 1 90 ? -11.425 -6.830 7.071 1.00 91.44 90 PHE A CA 1
ATOM 670 C C . PHE A 1 90 ? -12.501 -5.729 7.049 1.00 91.44 90 PHE A C 1
ATOM 672 O O . PHE A 1 90 ? -13.690 -6.010 6.880 1.00 91.44 90 PHE A O 1
ATOM 679 N N . ILE A 1 91 ? -12.093 -4.468 7.228 1.00 84.75 91 ILE A N 1
ATOM 680 C CA . ILE A 1 91 ? -12.992 -3.313 7.214 1.00 84.75 91 ILE A CA 1
ATOM 681 C C . ILE A 1 91 ? -12.960 -2.673 5.824 1.00 84.75 91 ILE A C 1
ATOM 683 O O . ILE A 1 91 ? -11.913 -2.234 5.351 1.00 84.75 91 ILE A O 1
ATOM 687 N N . GLN A 1 92 ? -14.129 -2.571 5.189 1.00 66.12 92 GLN A N 1
ATOM 688 C CA . GLN A 1 92 ? -14.305 -1.792 3.963 1.00 66.12 92 GLN A CA 1
ATOM 689 C C . GLN A 1 92 ? -14.300 -0.301 4.323 1.00 66.12 92 GLN A C 1
ATOM 691 O O . GLN A 1 92 ? -15.242 0.200 4.941 1.00 66.12 92 GLN A O 1
ATOM 696 N N . TYR A 1 93 ? -13.237 0.415 3.964 1.00 65.81 93 TYR A N 1
ATOM 697 C CA . TYR A 1 93 ? -13.167 1.858 4.172 1.00 65.81 93 TYR A CA 1
ATOM 698 C C . TYR A 1 93 ? -13.888 2.563 3.028 1.00 65.81 93 TYR A C 1
ATOM 700 O O . TYR A 1 93 ? -13.360 2.691 1.931 1.00 65.81 93 TYR A O 1
ATOM 708 N N . THR A 1 94 ? -15.096 3.055 3.281 1.00 54.47 94 THR A N 1
ATOM 709 C CA . THR A 1 94 ? -15.704 4.063 2.413 1.00 54.47 94 THR A CA 1
ATOM 710 C C . THR A 1 94 ? -15.070 5.409 2.751 1.00 54.47 94 THR A C 1
ATOM 712 O O . THR A 1 94 ? -15.389 5.979 3.799 1.00 54.47 94 THR A O 1
ATOM 715 N N . ALA A 1 95 ? -14.168 5.934 1.918 1.00 58.34 95 ALA A N 1
ATOM 716 C CA . ALA A 1 95 ? -13.711 7.310 2.095 1.00 58.34 95 ALA A CA 1
ATOM 717 C C . ALA A 1 95 ? -14.912 8.261 2.019 1.00 58.34 95 ALA A C 1
ATOM 719 O O . ALA A 1 95 ? -15.498 8.481 0.958 1.00 58.34 95 ALA A O 1
ATOM 720 N N . THR A 1 96 ? -15.244 8.895 3.142 1.00 47.69 96 THR A N 1
ATOM 721 C CA . THR A 1 96 ? -15.869 10.213 3.104 1.00 47.69 96 THR A CA 1
ATOM 722 C C . THR A 1 96 ? -14.860 11.139 2.438 1.00 47.69 96 THR A C 1
ATOM 724 O O . THR A 1 96 ? -13.835 11.474 3.031 1.00 47.69 96 THR A O 1
ATOM 727 N N . MET A 1 97 ? -15.113 11.482 1.176 1.00 48.50 97 MET A N 1
ATOM 728 C CA . MET A 1 97 ? -14.338 12.458 0.415 1.00 48.50 97 MET A CA 1
ATOM 729 C C . MET A 1 97 ? -14.437 13.819 1.113 1.00 48.50 97 MET A C 1
ATOM 731 O O . MET A 1 97 ? -15.305 14.629 0.799 1.00 48.50 97 MET A O 1
ATOM 735 N N . THR A 1 98 ? -13.571 14.076 2.090 1.00 46.03 98 THR A N 1
ATOM 736 C CA . THR A 1 98 ? -13.394 15.423 2.628 1.00 46.03 98 THR A CA 1
ATOM 737 C C . THR A 1 98 ? -12.570 16.193 1.611 1.00 46.03 98 THR A C 1
ATOM 739 O O . THR A 1 98 ? -11.351 16.044 1.527 1.00 46.03 98 THR A O 1
ATOM 742 N N . THR A 1 99 ? -13.257 16.982 0.791 1.00 45.97 99 THR A N 1
ATOM 743 C CA . THR A 1 99 ? -12.666 17.928 -0.152 1.00 45.97 99 THR A CA 1
ATOM 744 C C . THR A 1 99 ? -11.739 18.868 0.620 1.00 45.97 99 THR A C 1
ATOM 746 O O . THR A 1 99 ? -12.200 19.749 1.343 1.00 45.97 99 THR A O 1
ATOM 749 N N . ALA A 1 100 ? -10.425 18.669 0.517 1.00 53.50 100 ALA A N 1
ATOM 750 C CA . ALA A 1 100 ? -9.460 19.588 1.100 1.00 53.50 100 ALA A CA 1
ATOM 751 C C . ALA A 1 100 ? -9.518 20.915 0.326 1.00 53.50 100 ALA A C 1
ATOM 753 O O . ALA A 1 100 ? -9.107 21.002 -0.831 1.00 53.50 100 ALA A O 1
ATOM 754 N N . GLN A 1 101 ? -10.071 21.943 0.968 1.00 47.78 101 GLN A N 1
ATOM 755 C CA . GLN A 1 101 ? -10.062 23.323 0.502 1.00 47.78 101 GLN A CA 1
ATOM 756 C C . GLN A 1 101 ? -8.611 23.813 0.411 1.00 47.78 101 GLN A C 1
ATOM 758 O O . GLN A 1 101 ? -7.901 23.876 1.413 1.00 47.78 101 GLN A O 1
ATOM 763 N N . SER A 1 102 ? -8.157 24.150 -0.797 1.00 44.91 102 SER A N 1
ATOM 764 C CA . SER A 1 102 ? -6.844 24.753 -1.021 1.00 44.91 102 SER A CA 1
ATOM 765 C C . SER A 1 102 ? -6.803 26.156 -0.410 1.00 44.91 102 SER A C 1
ATOM 767 O O . SER A 1 102 ? -7.440 27.079 -0.914 1.00 44.91 102 SER A O 1
ATOM 769 N N . THR A 1 103 ? -6.052 26.341 0.674 1.00 40.53 103 THR A N 1
ATOM 770 C CA . THR A 1 103 ? -5.685 27.674 1.162 1.00 40.53 103 THR A CA 1
ATOM 771 C C . THR A 1 103 ? -4.476 28.169 0.376 1.00 40.53 103 THR A C 1
ATOM 773 O O . THR A 1 103 ? -3.358 27.695 0.575 1.00 40.53 103 THR A O 1
ATOM 776 N N . THR A 1 104 ? -4.703 29.118 -0.529 1.00 47.75 104 THR A N 1
ATOM 777 C CA . THR A 1 104 ? -3.657 29.854 -1.245 1.00 47.75 104 THR A CA 1
ATOM 778 C C . THR A 1 104 ? -2.939 30.792 -0.273 1.00 47.75 104 THR A C 1
ATOM 780 O O . THR A 1 104 ? -3.398 31.904 -0.016 1.00 47.75 104 THR A O 1
ATOM 783 N N . SER A 1 105 ? -1.815 30.359 0.294 1.00 43.78 105 SER A N 1
ATOM 784 C CA . SER A 1 105 ? -0.903 31.228 1.043 1.00 43.78 105 SER A CA 1
ATOM 785 C C . SER A 1 105 ? 0.018 31.968 0.068 1.00 43.78 105 SER A C 1
ATOM 787 O O . SER A 1 105 ? 0.910 31.394 -0.550 1.00 43.78 105 SER A O 1
ATOM 789 N N . SER A 1 106 ? -0.238 33.267 -0.073 1.00 58.22 106 SER A N 1
ATOM 790 C CA . SER A 1 106 ? 0.593 34.240 -0.788 1.00 58.22 106 SER A CA 1
ATOM 791 C C . SER A 1 106 ? 1.979 34.385 -0.131 1.00 58.22 106 SER A C 1
ATOM 793 O O . SER A 1 106 ? 2.032 34.615 1.080 1.00 58.22 106 SER A O 1
ATOM 795 N N . PRO A 1 107 ? 3.105 34.305 -0.867 1.00 51.38 107 PRO A N 1
ATOM 796 C CA . PRO A 1 107 ? 4.409 34.691 -0.337 1.00 51.38 107 PRO A CA 1
ATOM 797 C C . PRO A 1 107 ? 4.621 36.205 -0.482 1.00 51.38 107 PRO A C 1
ATOM 799 O O . PRO A 1 107 ? 4.683 36.734 -1.591 1.00 51.38 107 PRO A O 1
ATOM 802 N N . GLY A 1 108 ? 4.777 36.901 0.647 1.00 43.78 108 GLY A N 1
ATOM 803 C CA . GLY A 1 108 ? 5.275 38.275 0.681 1.00 43.78 108 GLY A CA 1
ATOM 804 C C . GLY A 1 108 ? 6.734 38.338 0.220 1.00 43.78 108 GLY A C 1
ATOM 805 O O . GLY A 1 108 ? 7.607 37.693 0.796 1.00 43.78 108 GLY A O 1
ATOM 806 N N . THR A 1 109 ? 6.994 39.105 -0.835 1.00 40.47 109 THR A N 1
ATOM 807 C CA . THR A 1 109 ? 8.319 39.327 -1.427 1.00 40.47 109 THR A CA 1
ATOM 808 C C . THR A 1 109 ? 9.035 40.510 -0.774 1.00 40.47 109 THR A C 1
ATOM 810 O O . THR A 1 109 ? 8.570 41.645 -0.878 1.00 40.47 109 THR A O 1
ATOM 813 N N . THR A 1 110 ? 10.201 40.260 -0.171 1.00 40.12 110 THR A N 1
ATOM 814 C CA . THR A 1 110 ? 11.171 41.293 0.230 1.00 40.12 110 THR A CA 1
ATOM 815 C C . THR A 1 110 ? 12.219 41.466 -0.870 1.00 40.12 110 THR A C 1
ATOM 817 O O . THR A 1 110 ? 12.877 40.514 -1.285 1.00 40.12 110 THR A O 1
ATOM 820 N N . THR A 1 111 ? 12.364 42.703 -1.337 1.00 39.75 111 THR A N 1
ATOM 821 C CA . THR A 1 111 ? 13.261 43.161 -2.404 1.00 39.75 111 THR A CA 1
ATOM 822 C C . THR A 1 111 ? 14.744 43.027 -2.041 1.00 39.75 111 THR A C 1
ATOM 824 O O . THR A 1 111 ? 15.195 43.600 -1.051 1.00 39.75 111 THR A O 1
ATOM 827 N N . LYS A 1 112 ? 15.539 42.388 -2.910 1.00 40.69 112 LYS A N 1
ATOM 828 C CA . LYS A 1 112 ? 16.968 42.703 -3.088 1.00 40.69 112 LYS A CA 1
ATOM 829 C C . LYS A 1 112 ? 17.376 42.467 -4.545 1.00 40.69 112 LYS A C 1
ATOM 831 O O . LYS A 1 112 ? 17.117 41.409 -5.104 1.00 40.69 112 LYS A O 1
ATOM 836 N N . ALA A 1 113 ? 17.970 43.493 -5.147 1.00 40.06 113 ALA A N 1
ATOM 837 C CA . ALA A 1 113 ? 18.403 43.543 -6.540 1.00 40.06 113 ALA A CA 1
ATOM 838 C C . ALA A 1 113 ? 19.807 42.938 -6.770 1.00 40.06 113 ALA A C 1
ATOM 840 O O . ALA A 1 113 ? 20.561 42.749 -5.813 1.00 40.06 113 ALA A O 1
ATOM 841 N N . SER A 1 114 ? 20.145 42.794 -8.067 1.00 35.72 114 SER A N 1
ATOM 842 C CA . SER A 1 114 ? 21.439 42.442 -8.708 1.00 35.72 114 SER A CA 1
ATOM 843 C C . SER A 1 114 ? 21.572 40.943 -9.067 1.00 35.72 114 SER A C 1
ATOM 845 O O . SER A 1 114 ? 21.329 40.106 -8.212 1.00 35.72 114 SER A O 1
ATOM 847 N N . THR A 1 115 ? 21.920 40.478 -10.279 1.00 33.56 115 THR A N 1
ATOM 848 C CA . THR A 1 115 ? 22.566 41.079 -11.467 1.00 33.56 115 THR A CA 1
ATOM 849 C C . THR A 1 115 ? 22.219 40.253 -12.731 1.00 33.56 115 THR A C 1
ATOM 851 O O . THR A 1 115 ? 21.943 39.062 -12.653 1.00 33.56 115 THR A O 1
ATOM 854 N N . THR A 1 116 ? 22.271 40.915 -13.884 1.00 37.50 116 THR A N 1
ATOM 855 C CA . THR A 1 116 ? 22.050 40.536 -15.296 1.00 37.50 116 THR A CA 1
ATOM 856 C C . THR A 1 116 ? 22.731 39.253 -15.826 1.00 37.50 116 THR A C 1
ATOM 858 O O . THR A 1 116 ? 23.913 39.042 -15.575 1.00 37.50 116 THR A O 1
ATOM 861 N N . SER A 1 117 ? 22.036 38.477 -16.682 1.00 36.22 117 SER A N 1
ATOM 862 C CA . SER A 1 117 ? 22.580 37.882 -17.939 1.00 36.22 117 SER A CA 1
ATOM 863 C C . SER A 1 117 ? 21.505 37.206 -18.835 1.00 36.22 117 SER A C 1
ATOM 865 O O . SER A 1 117 ? 21.067 36.086 -18.615 1.00 36.22 117 SER A O 1
ATOM 867 N N . THR A 1 118 ? 21.052 37.971 -19.832 1.00 33.28 118 THR A N 1
ATOM 868 C CA . THR A 1 118 ? 20.781 37.699 -21.267 1.00 33.28 118 THR A CA 1
ATOM 869 C C . THR A 1 118 ? 20.626 36.255 -21.834 1.00 33.28 118 THR A C 1
ATOM 871 O O . THR A 1 118 ? 21.604 35.545 -22.029 1.00 33.28 118 THR A O 1
ATOM 874 N N . THR A 1 119 ? 19.367 35.908 -22.170 1.00 34.09 119 THR A N 1
ATOM 875 C CA . THR A 1 119 ? 18.728 35.294 -23.386 1.00 34.09 119 THR A CA 1
ATOM 876 C C . THR A 1 119 ? 19.371 34.200 -24.290 1.00 34.09 119 THR A C 1
ATOM 878 O O . THR A 1 119 ? 20.285 34.511 -25.045 1.00 34.09 119 THR A O 1
ATOM 881 N N . THR A 1 120 ? 18.719 33.004 -24.295 1.00 35.34 120 THR A N 1
ATOM 882 C CA . THR A 1 120 ? 18.130 32.134 -25.391 1.00 35.34 120 THR A CA 1
ATOM 883 C C . THR A 1 120 ? 18.905 31.766 -26.689 1.00 35.34 120 THR A C 1
ATOM 885 O O . THR A 1 120 ? 19.837 32.474 -27.042 1.00 35.34 120 THR A O 1
ATOM 888 N N . PRO A 1 121 ? 18.456 30.799 -27.552 1.00 44.00 121 PRO A N 1
ATOM 889 C CA . PRO A 1 121 ? 17.639 29.564 -27.410 1.00 44.00 121 PRO A CA 1
ATOM 890 C C . PRO A 1 121 ? 18.228 28.300 -28.127 1.00 44.00 121 PRO A C 1
ATOM 892 O O . PRO A 1 121 ? 18.962 28.419 -29.096 1.00 44.00 121 PRO A O 1
ATOM 895 N N . GLY A 1 122 ? 17.761 27.096 -27.745 1.00 34.22 122 GLY A N 1
ATOM 896 C CA . GLY A 1 122 ? 17.530 25.938 -28.643 1.00 34.22 122 GLY A CA 1
ATOM 897 C C . GLY A 1 122 ? 18.719 25.105 -29.164 1.00 34.22 122 GLY A C 1
ATOM 898 O O . GLY A 1 122 ? 19.603 25.616 -29.835 1.00 34.22 122 GLY A O 1
ATOM 899 N N . ASN A 1 123 ? 18.684 23.785 -28.916 1.00 39.66 123 ASN A N 1
ATOM 900 C CA . ASN A 1 123 ? 18.836 22.720 -29.929 1.00 39.66 123 ASN A CA 1
ATOM 901 C C . ASN A 1 123 ? 18.724 21.329 -29.271 1.00 39.66 123 ASN A C 1
ATOM 903 O O . ASN A 1 123 ? 19.358 21.055 -28.255 1.00 39.66 123 ASN A O 1
ATOM 907 N N . GLY A 1 124 ? 17.879 20.464 -29.840 1.00 40.69 124 GLY A N 1
ATOM 908 C CA . GLY A 1 124 ? 17.639 19.103 -29.358 1.00 40.69 124 GLY A CA 1
ATOM 909 C C . GLY A 1 124 ? 18.722 18.114 -29.77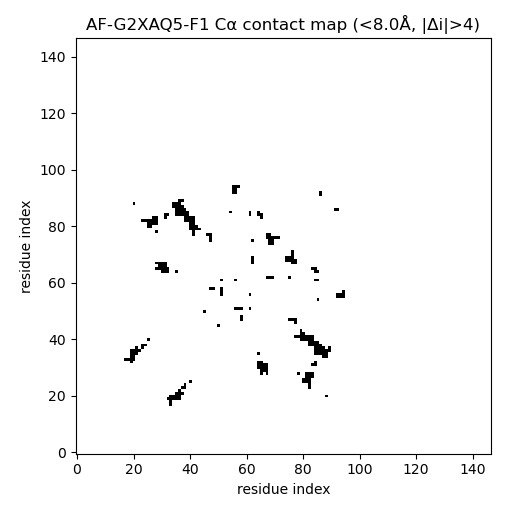5 1.00 40.69 124 GLY A C 1
ATOM 910 O O . GLY A 1 124 ? 19.273 18.254 -30.858 1.00 40.69 124 GLY A O 1
ATOM 911 N N . ILE A 1 125 ? 18.976 17.092 -28.949 1.00 37.50 125 ILE A N 1
ATOM 912 C CA . ILE A 1 125 ? 19.690 15.867 -29.335 1.00 37.50 125 ILE A CA 1
ATOM 913 C C . ILE A 1 125 ? 19.152 14.664 -28.525 1.00 37.50 125 ILE A C 1
ATOM 915 O O . ILE A 1 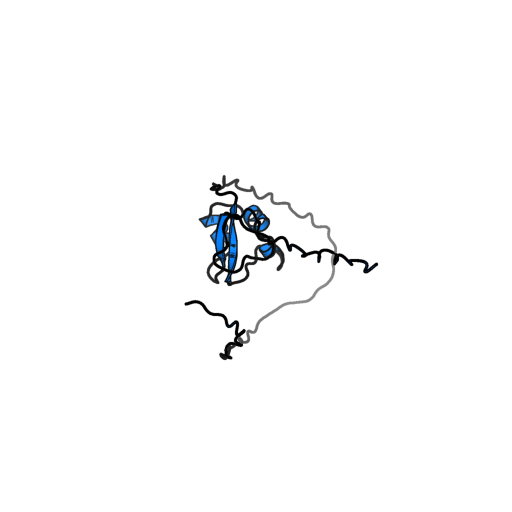125 ? 19.161 14.660 -27.300 1.00 37.50 125 ILE A O 1
ATOM 919 N N . ALA A 1 126 ? 18.681 13.677 -29.293 1.00 33.00 126 ALA A N 1
ATOM 920 C CA . ALA A 1 126 ? 18.624 12.217 -29.139 1.00 33.00 126 ALA A CA 1
ATOM 921 C C . ALA A 1 126 ? 18.411 11.518 -27.773 1.00 33.00 126 ALA A C 1
ATOM 923 O O . ALA A 1 126 ? 19.255 11.492 -26.883 1.00 33.00 126 ALA A O 1
ATOM 924 N N . THR A 1 127 ? 17.325 10.744 -27.764 1.00 41.91 127 THR A N 1
ATOM 925 C CA . THR A 1 127 ? 17.065 9.507 -27.016 1.00 41.91 127 THR A CA 1
ATOM 926 C C . THR A 1 127 ? 18.226 8.497 -27.073 1.00 41.91 127 THR A C 1
ATOM 928 O O . THR A 1 127 ? 18.626 8.113 -28.173 1.00 41.91 127 THR A O 1
ATOM 931 N N . PRO A 1 128 ? 18.684 7.936 -25.938 1.00 39.31 128 PRO A N 1
ATOM 932 C CA . PRO A 1 128 ? 19.378 6.656 -25.933 1.00 39.31 128 PRO A CA 1
ATOM 933 C C . PRO A 1 128 ? 18.386 5.514 -25.680 1.00 39.31 128 PRO A C 1
ATOM 935 O O . PRO A 1 128 ? 17.910 5.277 -24.570 1.00 39.31 128 PRO A O 1
ATOM 938 N N . THR A 1 129 ? 18.086 4.782 -26.748 1.00 40.69 129 THR A N 1
ATOM 939 C CA . THR A 1 129 ? 17.417 3.480 -26.720 1.00 40.69 129 THR A CA 1
ATOM 940 C C . THR A 1 129 ? 18.333 2.472 -26.022 1.00 40.69 129 THR A C 1
ATOM 942 O O . THR A 1 129 ? 19.293 1.992 -26.623 1.00 40.69 129 THR A O 1
ATOM 945 N N . HIS A 1 130 ? 18.066 2.120 -24.763 1.00 39.06 130 HIS A N 1
ATOM 946 C CA . HIS A 1 130 ? 18.773 1.014 -24.112 1.00 39.06 130 HIS A CA 1
ATOM 947 C C . HIS A 1 130 ? 18.058 -0.309 -24.387 1.00 39.06 130 HIS A C 1
ATOM 949 O O . HIS A 1 130 ? 17.180 -0.748 -23.644 1.00 39.06 130 HIS A O 1
ATOM 955 N N . GLY A 1 131 ? 18.483 -0.958 -25.474 1.00 44.56 131 GLY A N 1
ATOM 956 C CA . GLY A 1 131 ? 18.248 -2.377 -25.706 1.00 44.56 131 GLY A CA 1
ATOM 957 C C . GLY A 1 131 ? 18.852 -3.193 -24.565 1.00 44.56 131 GLY A C 1
ATOM 958 O O . GLY A 1 131 ? 20.067 -3.366 -24.475 1.00 44.56 131 GLY A O 1
ATOM 959 N N . SER A 1 132 ? 18.000 -3.691 -23.675 1.00 38.34 132 SER A N 1
ATOM 960 C CA . SER A 1 132 ? 18.388 -4.612 -22.610 1.00 38.34 132 SER A CA 1
ATOM 961 C C . SER A 1 132 ? 18.381 -6.030 -23.172 1.00 38.34 132 SER A C 1
ATOM 963 O O . SER A 1 132 ? 17.386 -6.750 -23.184 1.00 38.34 132 SER A O 1
ATOM 965 N N . LYS A 1 133 ? 19.551 -6.388 -23.695 1.00 34.75 133 LYS A N 1
ATOM 966 C CA . LYS A 1 133 ? 20.025 -7.744 -23.956 1.00 34.7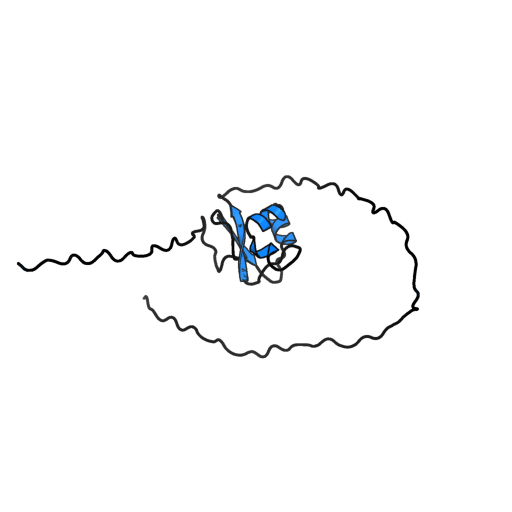5 133 LYS A CA 1
ATOM 967 C C . LYS A 1 133 ? 19.562 -8.688 -22.834 1.00 34.75 133 LYS A C 1
ATOM 969 O O . LYS A 1 133 ? 19.944 -8.502 -21.681 1.00 34.75 133 LYS A O 1
ATOM 974 N N . LEU A 1 134 ? 18.766 -9.702 -23.185 1.00 41.72 134 LEU A N 1
ATOM 975 C CA . LEU A 1 134 ? 18.522 -10.862 -22.328 1.00 41.72 134 LEU A CA 1
ATOM 976 C C . LEU A 1 134 ? 19.877 -11.406 -21.858 1.00 41.72 134 LEU A C 1
ATOM 978 O O . LEU A 1 134 ? 20.702 -11.805 -22.684 1.00 41.72 134 LEU A O 1
ATOM 982 N N . GLN A 1 135 ? 20.091 -11.473 -20.546 1.00 36.62 135 GLN A N 1
ATOM 983 C CA . GLN A 1 135 ? 21.075 -12.382 -19.974 1.00 36.62 135 GLN A CA 1
ATOM 984 C C . GLN A 1 135 ? 20.416 -13.267 -18.915 1.00 36.62 135 GLN A C 1
ATOM 986 O O . GLN A 1 135 ? 19.542 -12.801 -18.183 1.00 36.62 135 GLN A O 1
ATOM 991 N N . PRO A 1 136 ? 20.767 -14.565 -18.878 1.00 39.69 136 PRO A N 1
ATOM 992 C CA . PRO A 1 136 ? 19.90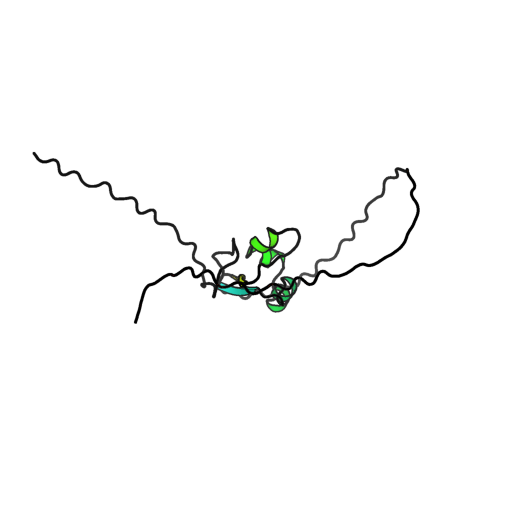5 -15.584 -18.306 1.00 39.69 136 PRO A CA 1
ATOM 993 C C . PRO A 1 136 ? 20.044 -15.667 -16.787 1.00 39.69 136 PRO A C 1
ATOM 995 O O . PRO A 1 136 ? 21.143 -15.793 -16.256 1.00 39.69 136 PRO A O 1
ATOM 998 N N . LEU A 1 137 ? 18.884 -15.650 -16.132 1.00 40.34 137 LEU A N 1
ATOM 999 C CA . LEU A 1 137 ? 18.474 -16.529 -15.037 1.00 40.34 137 LEU A CA 1
ATOM 1000 C C . LEU A 1 137 ? 19.622 -17.178 -14.236 1.00 40.34 137 LEU A C 1
ATOM 1002 O O . LEU A 1 137 ? 20.001 -18.328 -14.474 1.00 40.34 137 LEU A O 1
ATOM 1006 N N . LEU A 1 138 ? 20.125 -16.474 -13.219 1.00 42.75 138 LEU A N 1
ATOM 1007 C CA . LEU A 1 138 ? 20.895 -17.122 -12.162 1.00 42.75 138 LEU A CA 1
ATOM 1008 C C . LEU A 1 138 ? 19.916 -17.857 -11.236 1.00 42.75 138 LEU A C 1
ATOM 1010 O O . LEU A 1 138 ? 19.288 -17.278 -10.352 1.00 42.75 138 LEU A O 1
ATOM 1014 N N . LEU A 1 139 ? 19.757 -19.153 -11.509 1.00 41.59 139 LEU A N 1
ATOM 1015 C CA . LEU A 1 139 ? 19.079 -20.132 -10.666 1.00 41.59 139 LEU A CA 1
ATOM 1016 C C . LEU A 1 139 ? 19.635 -20.085 -9.229 1.00 41.59 139 LEU A C 1
ATOM 1018 O O . LEU A 1 139 ? 20.709 -20.628 -8.963 1.00 41.59 139 LEU A O 1
ATOM 1022 N N . CYS A 1 140 ? 18.847 -19.606 -8.268 1.00 42.28 140 CYS A N 1
ATOM 1023 C CA . CYS A 1 140 ? 18.926 -20.144 -6.911 1.00 42.28 140 CYS A CA 1
ATOM 1024 C C . CYS A 1 140 ? 18.231 -21.512 -6.910 1.00 42.28 140 CYS A C 1
ATOM 1026 O O . CYS A 1 140 ? 17.022 -21.630 -6.717 1.00 42.28 140 CYS A O 1
ATOM 1028 N N . LYS A 1 141 ? 19.007 -22.568 -7.182 1.00 45.12 141 LYS A N 1
ATOM 1029 C CA . LYS A 1 141 ? 18.590 -23.962 -6.985 1.00 45.12 141 LYS A CA 1
ATOM 1030 C C . LYS A 1 141 ? 18.267 -24.194 -5.505 1.00 45.12 141 LYS A C 1
ATOM 1032 O O . LYS A 1 141 ? 19.169 -24.430 -4.710 1.00 45.12 141 LYS A O 1
ATOM 1037 N N . GLY A 1 142 ? 16.982 -24.230 -5.168 1.00 42.00 142 GLY A N 1
ATOM 1038 C CA . GLY A 1 142 ? 16.471 -24.893 -3.970 1.00 42.00 142 GLY A CA 1
ATOM 1039 C C . GLY A 1 142 ? 15.813 -26.218 -4.348 1.00 42.00 142 GLY A C 1
ATOM 1040 O O . GLY A 1 142 ? 14.641 -26.245 -4.703 1.00 42.00 142 GLY A O 1
ATOM 1041 N N . ARG A 1 143 ? 16.560 -27.330 -4.298 1.00 51.59 143 ARG A N 1
ATOM 1042 C CA . ARG A 1 143 ? 15.969 -28.681 -4.305 1.00 51.59 143 ARG A CA 1
ATOM 1043 C C . ARG A 1 143 ? 15.308 -28.945 -2.952 1.00 51.59 143 ARG A C 1
ATOM 1045 O O . ARG A 1 143 ? 15.995 -28.840 -1.939 1.00 51.59 143 ARG A O 1
ATOM 1052 N N . ARG A 1 144 ? 14.041 -29.373 -2.968 1.00 50.41 144 ARG A N 1
ATOM 1053 C CA . ARG A 1 144 ? 13.445 -30.525 -2.241 1.00 50.41 144 ARG A CA 1
ATOM 1054 C C . ARG A 1 144 ? 11.920 -30.492 -2.485 1.00 50.41 144 ARG A C 1
ATOM 1056 O O . ARG A 1 144 ? 11.293 -29.505 -2.140 1.00 50.41 144 ARG A O 1
ATOM 1063 N N . TYR A 1 145 ? 11.384 -31.338 -3.370 1.00 39.88 145 TYR A N 1
ATOM 1064 C CA . TYR A 1 145 ? 10.877 -32.716 -3.169 1.00 39.88 145 TYR A CA 1
ATOM 1065 C C . TYR A 1 145 ? 9.528 -32.775 -2.432 1.00 39.88 145 TYR A C 1
ATOM 1067 O O . TYR A 1 145 ? 9.505 -32.423 -1.261 1.00 39.88 145 TYR A O 1
ATOM 1075 N N . LEU A 1 146 ? 8.474 -33.227 -3.136 1.00 40.53 146 LEU A N 1
ATOM 1076 C CA . LEU A 1 146 ? 7.164 -33.804 -2.727 1.00 40.53 146 LEU A CA 1
ATOM 1077 C C . LEU A 1 146 ? 6.222 -33.583 -3.941 1.00 40.53 146 LEU A C 1
ATOM 1079 O O . LEU A 1 146 ? 5.983 -32.434 -4.289 1.00 40.53 146 LEU A O 1
ATOM 1083 N N . ARG A 1 147 ? 5.710 -34.559 -4.697 1.00 44.03 147 ARG A N 1
ATOM 1084 C CA . ARG A 1 147 ? 5.382 -35.977 -4.492 1.00 44.03 147 ARG A CA 1
ATOM 1085 C C . ARG A 1 147 ? 5.879 -36.841 -5.650 1.00 44.03 147 ARG A C 1
ATOM 1087 O O . ARG A 1 147 ? 6.071 -36.275 -6.748 1.00 44.03 147 ARG A O 1
#

Radius of gyration: 26.67 Å; Cα contacts (8 Å, |Δi|>4): 139; chains: 1; bounding box: 46×84×71 Å

Nearest PDB structures (foldseek):
  4pxv-assembly2_B  TM=8.009E-01  e=9.111E-02  Pteris ryukyuensis
  5jcd-assembly2_B  TM=5.967E-01  e=3.181E+00  Oryza sativa Japonica Group
  7pua-assembly1_CJ  TM=5.774E-01  e=7.111E+00  Trypanosoma brucei brucei

pLDDT: mean 70.59, std 24.78, range [33.0, 98.12]

Mean predicted aligned error: 18.29 Å

=== Feature glossary ===
The record interleaves many kinds of information about one protein. Here is each kind framed as the question it answers.

Q: What does the local fold look like, residue by residue?
A: A 3Di character summarizes, for each residue, the relative orientation of the Cα frame of its nearest spatial neighbor. Because it encodes fold topology rather than chemistry, 3Di alignments detect remote structural similarity that sequence alignment misses.

Q: Which residues are in helices, strands, or loops?
A: Secondary structure is the local, repeating backbone conformation. DSSP classifies it into eight states by reading the hydrogen-bond network: three helix types (H, G, I), two β types (E, B), two non-regular types (T, S), and unstructured coil (-).

Q: How big and how compact is the whole molecule?
A: Three whole-structure scalars: the radius of gyration (RMS distance of Cα from centroid, in Å), the count of Cα–Cα contacts (pairs closer than 8 Å and separated by more than four residues in sequence — i.e. tertiary, not local, contacts), and the bounding-box dimensions. Together they distinguish compact globular folds from extended fibres or disordered chains.

Q: How confident is the AlphaFold model at each residue?
A: For AlphaFold models, the B-factor field carries pLDDT — the model's own estimate of local accuracy on a 0–100 scale. Regions with pLDDT<50 should be treated as essentially unmodeled; they often correspond to intrinsically disordered segments.

Q: What family and function is it annotated with?
A: Functional annotations link the protein to curated databases. InterPro entries identify conserved domains and families by matching the sequence against member-database signatures (Pfam, PROSITE, CDD, …). Gene Ontology (GO) terms describe molecular function, biological process, and cellular component in a controlled vocabulary. CATH places the structure in a hierarchical fold classification (Class/Architecture/Topology/Homologous-superfamily). The organism is the source species.

Q: What known structures does this most resemble?
A: Nearest PDB neighbors are the top structural matches found by Foldseek when searching this structure against the entire Protein Data Bank. Each hit reports a TM-score (0 to 1; >0.5 almost always implies the same fold) and an E-value. These are *structural* homologs — they may share no detectable sequence similarity.

Q: Which residues are buried vs exposed?
A: Solvent-accessible surface area (SASA) is the area in Å² traced out by the centre of a 1.4 Å probe sphere (a water molecule) rolled over the protein's van der Waals surface (Shrake–Rupley / Lee–Richards construction). Buried residues have near-zero SASA; fully exposed residues can exceed 200 Å². The total SASA scales roughly with the number of surface residues.

Q: What are the backbone torsion angles?
A: φ (phi) and ψ (psi) are the two rotatable backbone dihedrals per residue: φ is the C(i-1)–N–Cα–C torsion, ψ is the N–Cα–C–N(i+1) torsion, both in degrees on (−180°, 180°]. α-helical residues cluster near (−60°, −45°); β-strand residues near (−120°, +130°). A Ramachandran plot is simply a scatter of (φ, ψ) for every residue.

Q: Are the domains correctly placed relative to each other?
A: Predicted aligned error is AlphaFold's pairwise confidence. Unlike pLDDT (per-residue), PAE is per-residue-pair and captures whether two parts of the structure are correctly placed relative to each other. Units are ångströms of expected positional error.

Q: What if only a Cα trace is available?
A: P-SEA three-state annotation labels each residue as helix, strand, or coil based purely on the geometry of the Cα trace. It serves as a fallback when the full backbone (and thus DSSP) is unavailable.

Q: What is the amino-acid chain?
A: This is the polypeptide sequence — one letter per residue, N-terminus first. Length ranges from a few dozen residues for small domains to over a thousand for large multi-domain proteins.

Q: What do the rendered images show?
A: The six renders are orthographic views along the three Cartesian axes in both directions. Representation (cartoon, sticks, or surface) and color scheme (sequence-rainbow or by-chain) vary across proteins so the training set covers all the common visualization conventions.

Q: What do the diagnostic plots show?
A: Plot images: a contact map (which residues are close in 3D, as an N×N binary image), a Ramachandran scatter (backbone torsion angles, revealing secondary-structure composition at a glance), and — for AlphaFold structures — a PAE heatmap (pairwise prediction confidence).

Q: How mobile is each atom in the crystal?
A: B-factor (Debye–Waller factor) reflects atomic displacement in the crystal lattice. It is an experimental observable (units Å²), not a prediction; low values mean the atom is pinned down, high values mean it moves or is heterogeneous across the crystal.

Q: Where is each backbone atom in 3D?
A: The mmCIF table is the protein's shape written out atom by atom. For each backbone N, Cα, C, and carbonyl O, it records an (x, y, z) coordinate triple in Å plus the residue type, chain letter, and residue number.